Protein AF-A0A0N4ZIY0-F1 (afdb_monomer_lite)

InterPro domains:
  IPR004245 Protein of unknown function DUF229 [PF02995] (5-157)
  IPR004245 Protein of unknown function DUF229 [PTHR10974] (8-164)

Secondary structure (DSSP, 8-state):
------EEEEEEEE--SSSSS------EE-TT----SSEEEEEEEETTT--EEEEE-----------TTS---HHHHSS-----SSSS-----GGG-SS---------SS--HHHHHHHTHHHHHHHHHHH-----TT---SSSSHHHHHHHHHS-S-SS-EEETTTTEEEPPTT--

Structure (mmCIF, N/CA/C/O backbone):
data_AF-A0A0N4ZIY0-F1
#
_entry.id   AF-A0A0N4ZIY0-F1
#
loop_
_atom_site.group_PDB
_atom_site.id
_atom_site.type_symbol
_atom_site.label_atom_id
_atom_site.label_alt_id
_atom_site.label_comp_id
_atom_site.label_asym_id
_atom_site.label_entity_id
_atom_site.label_seq_id
_atom_site.pdbx_PDB_ins_code
_atom_site.Cartn_x
_atom_site.Cartn_y
_atom_site.Cartn_z
_atom_site.occupancy
_atom_site.B_iso_or_equiv
_atom_site.auth_seq_id
_atom_site.auth_comp_id
_atom_site.auth_asym_id
_atom_site.auth_atom_id
_atom_site.pdbx_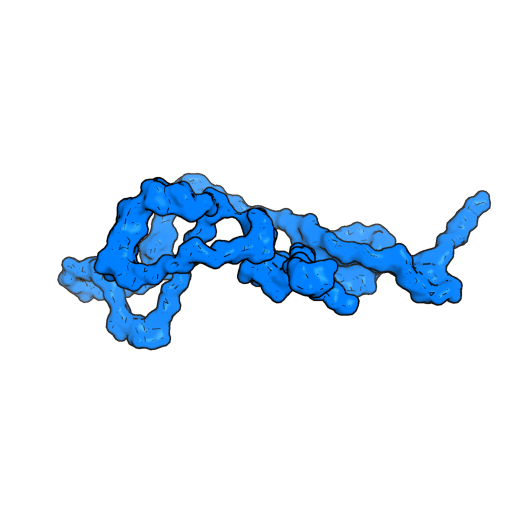PDB_model_num
ATOM 1 N N . MET A 1 1 ? 49.307 -8.249 -15.731 1.00 32.34 1 MET A N 1
ATOM 2 C CA . MET A 1 1 ? 48.259 -9.046 -16.419 1.00 32.34 1 MET A CA 1
ATOM 3 C C . MET A 1 1 ? 46.874 -8.488 -16.062 1.00 32.34 1 MET A C 1
ATOM 5 O O . MET A 1 1 ? 46.473 -8.611 -14.912 1.00 32.34 1 MET A O 1
ATOM 9 N N . LYS A 1 2 ? 46.150 -7.820 -16.978 1.00 46.03 2 LYS A N 1
ATOM 10 C CA . LYS A 1 2 ? 44.798 -7.283 -16.681 1.00 46.03 2 LYS A CA 1
ATOM 11 C C . LYS A 1 2 ? 43.772 -8.431 -16.637 1.00 46.03 2 LYS A C 1
ATOM 13 O O . LYS A 1 2 ? 43.542 -9.076 -17.657 1.00 46.03 2 LYS A O 1
ATOM 18 N N . ARG A 1 3 ? 43.154 -8.692 -15.475 1.00 43.03 3 ARG A N 1
ATOM 19 C CA . ARG A 1 3 ? 42.109 -9.727 -15.309 1.00 43.03 3 ARG A CA 1
ATOM 20 C C . ARG A 1 3 ? 40.865 -9.371 -16.146 1.00 43.03 3 ARG A C 1
ATOM 22 O O . ARG A 1 3 ? 40.152 -8.431 -15.809 1.00 43.03 3 ARG A O 1
ATOM 29 N N . ARG A 1 4 ? 40.580 -10.124 -17.219 1.00 53.47 4 ARG A N 1
ATOM 30 C CA . ARG A 1 4 ? 39.315 -10.017 -17.980 1.00 53.47 4 ARG A CA 1
ATOM 31 C C . ARG A 1 4 ? 38.145 -10.490 -17.100 1.00 53.47 4 ARG A C 1
ATOM 33 O O . ARG A 1 4 ? 38.145 -11.635 -16.654 1.00 53.47 4 ARG A O 1
ATOM 40 N N . THR A 1 5 ? 37.152 -9.635 -16.850 1.00 60.91 5 THR A N 1
ATOM 41 C CA . THR A 1 5 ? 36.003 -9.947 -15.977 1.00 60.91 5 THR A CA 1
ATOM 42 C C . THR A 1 5 ? 34.908 -10.725 -16.715 1.00 60.91 5 THR A C 1
ATOM 44 O O . THR A 1 5 ? 34.394 -10.293 -17.753 1.00 60.91 5 THR A O 1
ATOM 47 N N . LYS A 1 6 ? 34.523 -11.884 -16.166 1.00 72.19 6 LYS A N 1
ATOM 48 C CA . LYS A 1 6 ? 33.618 -12.858 -16.808 1.00 72.19 6 LYS A CA 1
ATOM 49 C C . LYS A 1 6 ? 32.114 -12.547 -16.662 1.00 72.19 6 LYS A C 1
ATOM 51 O O . LYS A 1 6 ? 31.306 -13.203 -17.297 1.00 72.19 6 LYS A O 1
ATOM 56 N N . PHE A 1 7 ? 31.734 -11.515 -15.907 1.00 84.50 7 PHE A N 1
ATOM 57 C CA . PHE A 1 7 ? 30.356 -11.275 -15.431 1.00 84.50 7 PHE A CA 1
ATOM 58 C C . PHE A 1 7 ? 29.805 -9.869 -15.763 1.00 84.50 7 PHE A C 1
ATOM 60 O O . PHE A 1 7 ? 30.539 -9.010 -16.268 1.00 84.50 7 PHE A O 1
ATOM 67 N N . ASN A 1 8 ? 28.508 -9.655 -15.508 1.00 89.00 8 ASN A N 1
ATOM 68 C CA . ASN A 1 8 ? 27.708 -8.446 -15.768 1.00 89.00 8 ASN A CA 1
ATOM 69 C C . ASN A 1 8 ? 26.733 -8.169 -14.592 1.00 89.00 8 ASN A C 1
ATOM 71 O O . ASN A 1 8 ? 26.237 -9.131 -14.015 1.00 89.00 8 ASN A O 1
ATOM 75 N N . CYS A 1 9 ? 26.432 -6.906 -14.251 1.00 91.50 9 CYS A N 1
ATOM 76 C CA . CYS A 1 9 ? 25.664 -6.532 -13.042 1.00 91.50 9 CYS A CA 1
ATOM 77 C C . CYS A 1 9 ? 24.775 -5.284 -13.209 1.00 91.50 9 CYS A C 1
ATOM 79 O O . CYS A 1 9 ? 25.087 -4.390 -14.000 1.00 91.50 9 CYS A O 1
ATOM 81 N N . LYS A 1 10 ? 23.684 -5.218 -12.435 1.00 92.38 10 LYS A N 1
ATOM 82 C CA . LYS A 1 10 ? 22.638 -4.182 -12.455 1.00 92.38 10 LYS A CA 1
ATOM 83 C C . LYS A 1 10 ? 22.010 -3.967 -11.060 1.00 92.38 10 LYS A C 1
ATOM 85 O O . LYS A 1 10 ? 22.113 -4.843 -10.214 1.00 92.38 10 LYS A O 1
ATOM 90 N N . TYR A 1 11 ? 21.309 -2.856 -10.841 1.00 93.38 11 TYR A N 1
ATOM 91 C CA . TYR A 1 11 ? 20.475 -2.590 -9.654 1.00 93.38 11 TYR A CA 1
ATOM 92 C C . TYR A 1 11 ? 19.162 -1.889 -10.029 1.00 93.38 11 TYR A C 1
ATOM 94 O O . TYR A 1 11 ? 19.042 -1.399 -11.152 1.00 93.38 11 TYR A O 1
ATOM 102 N N . LYS A 1 12 ? 18.183 -1.842 -9.123 1.00 89.31 12 LYS A N 1
ATOM 103 C CA . LYS A 1 12 ? 16.938 -1.083 -9.283 1.00 89.31 12 LYS A CA 1
ATOM 104 C C . LYS A 1 12 ? 16.556 -0.386 -7.970 1.00 89.31 12 LYS A C 1
ATOM 106 O O . LYS A 1 12 ? 16.655 -0.964 -6.901 1.00 89.31 12 LYS A O 1
ATOM 111 N N . CYS A 1 13 ? 16.152 0.879 -8.055 1.00 90.81 13 CYS A N 1
ATOM 112 C CA . CYS A 1 13 ? 15.617 1.630 -6.921 1.00 90.81 13 CYS A CA 1
ATOM 113 C C . CYS A 1 13 ? 14.220 1.122 -6.595 1.00 90.81 13 CYS A C 1
ATOM 115 O O . CYS A 1 13 ? 13.342 1.198 -7.450 1.00 90.81 13 CYS A O 1
ATOM 117 N N . ASP A 1 14 ? 13.973 0.707 -5.372 1.00 81.00 14 ASP A N 1
ATOM 118 C CA . ASP A 1 14 ? 12.623 0.454 -4.918 1.00 81.00 14 ASP A CA 1
ATOM 119 C C . ASP A 1 14 ? 12.099 1.663 -4.145 1.00 81.00 14 ASP A C 1
ATOM 121 O O . ASP A 1 14 ? 12.827 2.588 -3.804 1.00 81.00 14 ASP A O 1
ATOM 125 N N . PHE A 1 15 ? 10.810 1.717 -3.868 1.00 79.00 15 PHE A N 1
ATOM 126 C CA . PHE A 1 15 ? 10.265 2.806 -3.067 1.00 79.00 15 PHE A CA 1
ATOM 127 C C . PHE A 1 15 ? 9.487 2.239 -1.899 1.00 79.00 15 PHE A C 1
ATOM 129 O O . PHE A 1 15 ? 8.930 1.144 -2.018 1.00 79.00 15 PHE A O 1
ATOM 136 N N . HIS A 1 16 ? 9.467 3.010 -0.806 1.00 57.94 16 HIS A N 1
ATOM 137 C CA . HIS A 1 16 ? 8.507 2.890 0.285 1.00 57.94 16 HIS A CA 1
ATOM 138 C C . HIS A 1 16 ? 7.107 3.180 -0.305 1.00 57.94 16 HIS A C 1
ATOM 140 O O . HIS A 1 16 ? 6.564 4.277 -0.224 1.00 57.94 16 HIS A O 1
ATOM 146 N N . ASP A 1 17 ? 6.555 2.196 -1.010 1.00 48.69 17 ASP A N 1
ATOM 147 C CA . ASP A 1 17 ? 5.232 2.146 -1.650 1.00 48.69 17 ASP A CA 1
ATOM 148 C C . ASP A 1 17 ? 4.146 1.823 -0.584 1.00 48.69 17 ASP A C 1
ATOM 150 O O . ASP A 1 17 ? 3.210 1.072 -0.832 1.00 48.69 17 ASP A O 1
ATOM 154 N N . GLY A 1 18 ? 4.327 2.407 0.619 1.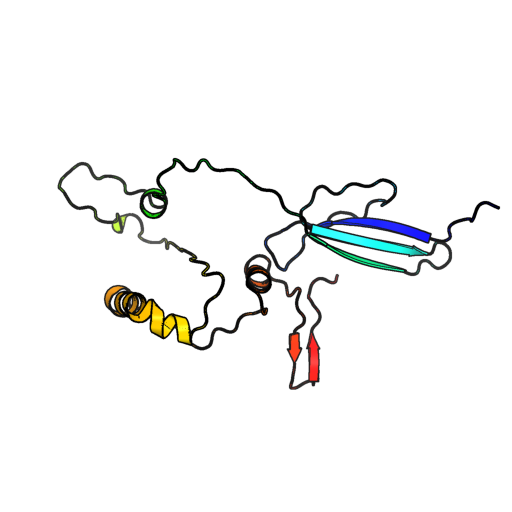00 50.44 18 GLY A N 1
ATOM 155 C CA . GLY A 1 18 ? 3.856 2.013 1.966 1.00 50.44 18 GLY A CA 1
ATOM 156 C C . GLY A 1 18 ? 5.019 1.405 2.780 1.00 50.44 18 GLY A C 1
ATOM 157 O O . GLY A 1 18 ? 6.140 1.855 2.575 1.00 50.44 18 GLY A O 1
ATOM 158 N N . ASP A 1 19 ? 4.823 0.315 3.555 1.00 58.59 19 ASP A N 1
ATOM 159 C CA . ASP A 1 19 ? 5.930 -0.509 4.125 1.00 58.59 19 ASP A CA 1
ATOM 160 C C . ASP A 1 19 ? 6.315 -1.976 3.625 1.00 58.59 19 ASP A C 1
ATOM 162 O O . ASP A 1 19 ? 7.432 -2.100 3.153 1.00 58.59 19 ASP A O 1
ATOM 166 N N . ASN A 1 20 ? 5.534 -3.096 3.672 1.00 60.44 20 ASN A N 1
ATOM 167 C CA . ASN A 1 20 ? 5.979 -4.513 3.329 1.00 60.44 20 ASN A CA 1
ATOM 168 C C . ASN A 1 20 ? 5.958 -4.997 1.847 1.00 60.44 20 ASN A C 1
ATOM 170 O O . ASN A 1 20 ? 6.612 -5.986 1.510 1.00 60.44 20 ASN A O 1
ATOM 174 N N . LYS A 1 21 ? 5.148 -4.418 0.949 1.00 66.19 21 LYS A N 1
ATOM 175 C CA . LYS A 1 21 ? 5.496 -4.320 -0.478 1.00 66.19 21 LYS A CA 1
ATOM 176 C C . LYS A 1 21 ? 6.877 -3.661 -0.611 1.00 66.19 21 LYS A C 1
ATOM 178 O O . LYS A 1 21 ? 7.504 -3.345 0.379 1.00 66.19 21 LYS A O 1
ATOM 183 N N . ILE A 1 22 ? 7.355 -3.469 -1.825 1.00 70.62 22 ILE A N 1
ATOM 184 C CA . ILE A 1 22 ? 8.624 -2.847 -2.197 1.00 70.62 22 ILE A CA 1
ATOM 185 C C . ILE A 1 22 ? 8.454 -2.549 -3.704 1.00 70.62 22 ILE A C 1
ATOM 187 O O . ILE A 1 22 ? 8.131 -3.474 -4.465 1.00 70.62 22 ILE A O 1
ATOM 191 N N . LYS A 1 23 ? 8.552 -1.287 -4.161 1.00 78.88 23 LYS A N 1
ATOM 192 C CA . LYS A 1 23 ? 8.209 -0.919 -5.562 1.00 78.88 23 LYS A CA 1
ATOM 193 C C . LYS A 1 23 ? 9.411 -0.580 -6.434 1.00 78.88 23 LYS A C 1
ATOM 195 O O . LYS A 1 23 ? 9.861 0.558 -6.486 1.00 78.88 23 LYS A O 1
ATOM 200 N N . THR A 1 24 ? 9.842 -1.572 -7.194 1.00 78.12 24 THR A N 1
ATOM 201 C CA . THR A 1 24 ? 11.171 -1.687 -7.797 1.00 78.12 24 THR A CA 1
ATOM 202 C C . THR A 1 24 ? 11.304 -1.011 -9.174 1.00 78.12 24 THR A C 1
ATOM 204 O O . THR A 1 24 ? 10.391 -1.126 -9.994 1.00 78.12 24 THR A O 1
ATOM 207 N N . SER A 1 25 ? 12.429 -0.354 -9.481 1.00 88.50 25 SER A N 1
ATOM 208 C CA . SER A 1 25 ? 12.682 0.342 -10.762 1.00 88.50 25 SER A CA 1
ATOM 209 C C . SER A 1 25 ? 13.174 -0.600 -11.885 1.00 88.50 25 SER A C 1
ATOM 211 O O . SER A 1 25 ? 13.227 -1.816 -11.707 1.00 88.50 25 SER A O 1
ATOM 213 N N . PRO A 1 26 ? 13.585 -0.082 -13.061 1.00 91.25 26 PRO A N 1
ATOM 214 C CA . PRO A 1 26 ? 14.326 -0.873 -14.041 1.00 91.25 26 PRO A CA 1
ATOM 215 C C . PRO A 1 26 ? 15.714 -1.277 -13.532 1.00 91.25 26 PRO A C 1
ATOM 217 O O . PRO A 1 26 ? 16.363 -0.501 -12.831 1.00 91.25 26 PRO A O 1
ATOM 220 N N . TRP A 1 27 ? 16.189 -2.447 -13.971 1.00 87.69 27 TRP A N 1
ATOM 221 C CA . TRP A 1 27 ? 17.556 -2.926 -13.760 1.00 87.69 27 TRP A CA 1
ATOM 222 C C . TRP A 1 27 ? 18.582 -2.113 -14.581 1.00 87.69 27 TRP A C 1
ATOM 224 O O . TRP A 1 27 ? 18.734 -2.333 -15.788 1.00 87.69 27 TRP A O 1
ATOM 234 N N . ILE A 1 28 ? 19.324 -1.215 -13.930 1.00 91.38 28 ILE A N 1
ATOM 235 C CA . ILE A 1 28 ? 20.322 -0.298 -14.515 1.00 91.38 28 ILE A CA 1
ATOM 236 C C . ILE A 1 28 ? 21.756 -0.620 -14.061 1.00 91.38 28 ILE A C 1
ATOM 238 O O . ILE A 1 28 ? 21.955 -1.218 -13.012 1.00 91.38 28 ILE A O 1
ATOM 242 N N . SER A 1 29 ? 22.771 -0.263 -14.859 1.00 88.19 29 SER A N 1
ATOM 243 C CA . SER A 1 29 ? 24.181 -0.605 -14.579 1.00 88.19 29 SER A CA 1
ATOM 244 C C . SER A 1 29 ? 24.661 -0.069 -13.225 1.00 88.19 29 SER A C 1
ATOM 246 O O . SER A 1 29 ? 24.425 1.092 -12.894 1.00 88.19 29 SER A O 1
ATOM 248 N N . ILE A 1 30 ? 25.381 -0.903 -12.470 1.00 85.50 30 ILE A N 1
ATOM 249 C CA . ILE A 1 30 ? 25.917 -0.553 -11.143 1.00 85.50 30 ILE A CA 1
ATOM 250 C C . ILE A 1 30 ? 27.265 0.199 -11.202 1.00 85.50 30 ILE A C 1
ATOM 252 O O . ILE A 1 30 ? 27.747 0.706 -10.191 1.00 85.50 30 ILE A O 1
ATOM 256 N N . VAL A 1 31 ? 27.888 0.304 -12.383 1.00 84.25 31 VAL A N 1
ATOM 257 C CA . VAL A 1 31 ? 29.184 0.986 -12.553 1.00 84.25 31 VAL A CA 1
ATOM 258 C C . VAL A 1 31 ? 29.019 2.493 -12.310 1.00 84.25 31 VAL A C 1
ATOM 260 O O . VAL A 1 31 ? 28.466 3.199 -13.148 1.00 84.25 31 VAL A O 1
ATOM 263 N N . ASN A 1 32 ? 29.540 2.973 -11.174 1.00 81.25 32 ASN A N 1
ATOM 264 C CA .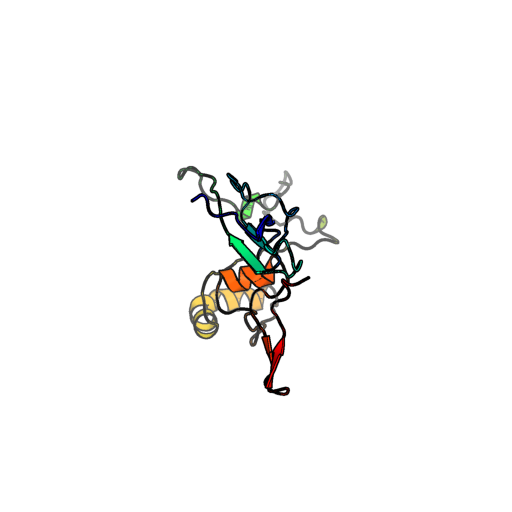 ASN A 1 32 ? 29.507 4.368 -10.703 1.00 81.25 32 ASN A CA 1
ATOM 265 C C . ASN A 1 32 ? 28.097 4.924 -10.376 1.00 81.25 32 ASN A C 1
ATOM 267 O O . ASN A 1 32 ? 27.825 6.108 -10.581 1.00 81.25 32 ASN A O 1
ATOM 271 N N . ALA A 1 33 ? 27.199 4.081 -9.860 1.00 81.94 33 ALA A N 1
ATOM 272 C CA . ALA A 1 33 ? 25.812 4.439 -9.542 1.00 81.94 33 ALA A CA 1
ATOM 273 C C . ALA A 1 33 ? 25.608 5.200 -8.207 1.00 81.94 33 ALA A C 1
ATOM 275 O O . ALA A 1 33 ? 26.427 5.113 -7.293 1.00 81.94 33 ALA A O 1
ATOM 276 N N . LYS A 1 34 ? 24.469 5.907 -8.083 1.00 84.19 34 LYS A N 1
ATOM 277 C CA . LYS A 1 34 ? 23.950 6.517 -6.839 1.00 84.19 34 LYS A CA 1
ATOM 278 C C . LYS A 1 34 ? 22.406 6.438 -6.794 1.00 84.19 34 LYS A C 1
ATOM 280 O O . LYS A 1 34 ? 21.777 7.039 -7.669 1.00 84.19 34 LYS A O 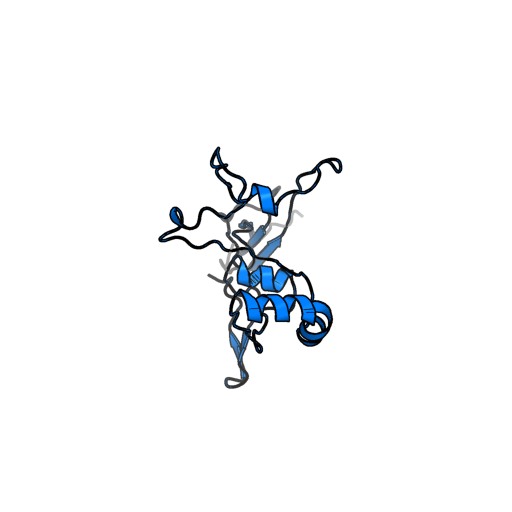1
ATOM 285 N N . PRO A 1 35 ? 21.795 5.736 -5.819 1.00 82.19 35 PRO A N 1
ATOM 286 C CA . PRO A 1 35 ? 20.337 5.664 -5.663 1.00 82.19 35 PRO A CA 1
ATOM 287 C C . PRO A 1 35 ? 19.668 7.017 -5.331 1.00 82.19 35 PRO A C 1
ATOM 289 O O . PRO A 1 35 ? 20.320 7.959 -4.881 1.00 82.19 35 PRO A O 1
ATOM 292 N N . LYS A 1 36 ? 18.350 7.110 -5.561 1.00 80.19 36 LYS A N 1
ATOM 293 C CA . LYS A 1 36 ? 17.477 8.275 -5.253 1.00 80.19 36 LYS A CA 1
ATOM 294 C C . LYS A 1 36 ? 16.209 7.885 -4.480 1.00 80.19 36 LYS A C 1
ATOM 296 O O . LYS A 1 36 ? 15.221 8.614 -4.467 1.00 80.19 36 LYS A O 1
ATOM 301 N N . CYS A 1 37 ? 16.215 6.674 -3.964 1.00 78.00 37 CYS A N 1
ATOM 302 C CA . CYS A 1 37 ? 15.074 5.989 -3.410 1.00 78.00 37 CYS A CA 1
ATOM 303 C C . CYS A 1 37 ? 15.186 5.929 -1.895 1.00 78.00 37 CYS A C 1
ATOM 305 O O . CYS A 1 37 ? 16.260 6.150 -1.336 1.00 78.00 37 CYS A O 1
ATOM 307 N N . ASP A 1 38 ? 14.080 5.546 -1.273 1.00 77.88 38 ASP A N 1
ATOM 308 C CA . ASP A 1 38 ? 14.152 4.944 0.044 1.00 77.88 38 ASP A CA 1
ATOM 309 C C . ASP A 1 38 ? 14.575 3.462 -0.104 1.00 77.88 38 ASP A C 1
ATOM 311 O O . ASP A 1 38 ? 15.547 3.053 0.496 1.00 77.88 38 ASP A O 1
ATOM 315 N N . VAL A 1 39 ? 13.995 2.638 -0.977 1.00 78.81 39 VAL A N 1
ATOM 316 C CA . VAL A 1 39 ? 14.194 1.162 -0.960 1.00 78.81 39 VAL A CA 1
ATOM 317 C C . VAL A 1 39 ? 15.075 0.716 -2.178 1.00 78.81 39 VAL A C 1
ATOM 319 O O . VAL A 1 39 ? 15.214 1.523 -3.086 1.00 78.81 39 VAL A O 1
ATOM 322 N N . PHE A 1 40 ? 15.766 -0.445 -2.270 1.00 90.12 40 PHE A N 1
ATOM 323 C CA . PHE A 1 40 ? 16.484 -0.861 -3.536 1.00 90.12 40 PHE A CA 1
ATOM 324 C C . PHE A 1 40 ? 16.990 -2.325 -3.686 1.00 90.12 40 PHE A C 1
ATOM 326 O O . PHE A 1 40 ? 17.792 -2.792 -2.880 1.00 90.12 40 PHE A O 1
ATOM 333 N N . GLU A 1 41 ? 16.657 -2.999 -4.798 1.00 86.50 41 GLU A N 1
ATOM 334 C CA . GLU A 1 41 ? 17.134 -4.345 -5.193 1.00 86.50 41 GLU A CA 1
ATOM 335 C C . GLU A 1 41 ? 18.378 -4.371 -6.135 1.00 86.50 41 GLU A C 1
ATOM 337 O O . GLU A 1 41 ? 18.674 -3.400 -6.840 1.00 86.50 41 GLU A O 1
ATOM 342 N N . VAL A 1 42 ? 19.101 -5.509 -6.239 1.00 90.00 42 VAL A N 1
ATOM 343 C CA . VAL A 1 42 ? 20.361 -5.661 -7.040 1.00 90.00 42 VAL A CA 1
ATOM 344 C C . VAL A 1 42 ? 20.508 -7.041 -7.745 1.00 90.00 42 VAL A C 1
ATOM 346 O O . VAL A 1 42 ? 20.184 -8.031 -7.119 1.00 90.00 42 VAL A O 1
ATOM 349 N N . VAL A 1 43 ? 21.012 -7.166 -9.000 1.00 91.50 43 VAL A N 1
ATOM 350 C CA . VAL A 1 43 ? 21.120 -8.445 -9.790 1.00 91.50 43 VAL A CA 1
ATOM 351 C C . VAL A 1 43 ? 22.379 -8.566 -10.696 1.00 91.50 43 VAL A C 1
ATOM 353 O O . VAL A 1 43 ? 22.818 -7.583 -11.290 1.00 91.50 43 VAL A O 1
ATOM 356 N N . CYS A 1 44 ? 22.924 -9.782 -10.913 1.00 89.12 44 CYS A N 1
ATOM 357 C CA . CYS A 1 44 ? 24.093 -10.066 -11.792 1.00 89.12 44 CYS A CA 1
ATOM 358 C C . CYS A 1 44 ? 24.006 -11.401 -12.583 1.00 89.12 44 CYS A C 1
ATOM 360 O O . CYS A 1 44 ? 23.265 -12.303 -12.198 1.00 89.12 44 CYS A O 1
ATOM 362 N N . ILE A 1 45 ? 24.787 -11.549 -13.675 1.00 92.25 45 ILE A N 1
ATOM 363 C CA . ILE A 1 45 ? 24.783 -12.690 -14.634 1.00 92.25 45 ILE A CA 1
ATOM 364 C C . ILE A 1 45 ? 26.204 -13.008 -15.195 1.00 92.25 45 ILE A C 1
ATOM 366 O O . ILE A 1 45 ? 26.991 -12.087 -15.441 1.00 92.25 45 ILE A O 1
ATOM 370 N N . ASP A 1 46 ? 26.533 -14.283 -15.472 1.00 83.62 46 ASP A N 1
ATOM 371 C CA . ASP A 1 46 ? 27.766 -14.709 -16.186 1.00 83.62 46 ASP A CA 1
ATOM 372 C C . ASP A 1 46 ? 27.688 -14.551 -17.727 1.00 83.62 46 ASP A C 1
ATOM 374 O O . ASP A 1 46 ? 26.662 -14.812 -18.361 1.00 83.62 46 ASP A O 1
ATOM 378 N N . LYS A 1 47 ? 28.790 -14.139 -18.375 1.00 85.50 47 LYS A N 1
ATOM 379 C CA . LYS A 1 47 ? 28.797 -13.798 -19.813 1.00 85.50 47 LYS A CA 1
ATOM 380 C C . LYS A 1 47 ? 28.730 -15.004 -20.750 1.00 85.50 47 LYS A C 1
ATOM 382 O O . LYS A 1 47 ? 28.116 -14.868 -21.814 1.00 85.50 47 LYS A O 1
ATOM 387 N N . LEU A 1 48 ? 29.364 -16.123 -20.390 1.00 80.31 48 LEU A N 1
ATOM 388 C CA . LEU A 1 48 ? 29.488 -17.315 -21.239 1.00 80.31 48 LEU A CA 1
ATOM 389 C C . LEU A 1 48 ? 28.271 -18.236 -21.098 1.00 80.31 48 LEU A C 1
ATOM 391 O O . LEU A 1 48 ? 27.786 -18.758 -22.094 1.00 80.31 48 LEU A O 1
ATOM 395 N N . THR A 1 49 ? 27.767 -18.392 -19.874 1.00 84.75 49 THR A N 1
ATOM 396 C CA . THR A 1 49 ? 26.737 -19.380 -19.509 1.00 84.75 49 THR A CA 1
ATOM 397 C C . THR A 1 49 ? 25.340 -18.791 -19.296 1.00 84.75 49 THR A C 1
ATOM 399 O O . THR A 1 49 ? 24.380 -19.545 -19.234 1.00 84.75 49 THR A O 1
ATOM 402 N N . LYS A 1 50 ? 25.205 -17.458 -19.199 1.00 82.44 50 LYS A N 1
ATOM 403 C CA . LYS A 1 50 ? 23.942 -16.717 -18.954 1.00 82.44 50 LYS A CA 1
ATOM 404 C C . LYS A 1 50 ? 23.232 -17.001 -17.624 1.00 82.44 50 LYS A C 1
ATOM 406 O O . LYS A 1 50 ? 22.175 -16.425 -17.380 1.00 82.44 50 LYS A O 1
ATOM 411 N N . ASN A 1 51 ? 23.825 -17.801 -16.744 1.00 85.62 51 ASN A N 1
ATOM 412 C CA . ASN A 1 51 ? 23.272 -18.081 -15.423 1.00 85.62 51 ASN A CA 1
ATOM 413 C C . ASN A 1 51 ? 23.237 -16.813 -14.550 1.00 85.62 51 ASN A C 1
ATOM 415 O O . ASN A 1 51 ? 24.193 -16.030 -14.542 1.00 85.62 51 ASN A O 1
ATOM 419 N N . ILE A 1 52 ? 22.139 -16.626 -13.809 1.00 83.50 52 ILE A N 1
ATOM 420 C CA . ILE A 1 52 ? 22.012 -15.585 -12.778 1.00 83.50 52 ILE A CA 1
ATOM 421 C C . ILE A 1 52 ? 22.959 -15.928 -11.625 1.00 83.50 52 ILE A C 1
ATOM 423 O O . ILE A 1 52 ? 23.030 -17.078 -11.200 1.00 83.50 52 ILE A O 1
ATOM 427 N N . ILE A 1 53 ? 23.679 -14.923 -11.124 1.00 75.12 53 ILE A N 1
ATOM 428 C CA . ILE A 1 53 ? 24.654 -15.069 -10.032 1.00 75.12 53 ILE A CA 1
ATOM 429 C C . ILE A 1 53 ? 24.394 -14.125 -8.839 1.00 75.12 53 ILE A C 1
ATOM 431 O O . ILE A 1 53 ? 25.212 -14.112 -7.924 1.00 75.12 53 ILE A O 1
ATOM 435 N N . PHE A 1 54 ? 23.310 -13.324 -8.830 1.00 79.56 54 PHE A N 1
ATOM 436 C CA . PHE A 1 54 ? 22.977 -12.395 -7.724 1.00 79.56 54 PHE A CA 1
ATOM 437 C C . PHE A 1 54 ? 21.525 -11.847 -7.780 1.00 79.56 54 PHE A C 1
ATOM 439 O O . PHE A 1 54 ? 21.050 -11.634 -8.898 1.00 79.56 54 PHE A O 1
ATOM 446 N N . VAL A 1 55 ? 20.881 -11.593 -6.616 1.00 81.81 55 VAL A N 1
ATOM 447 C CA . VAL A 1 55 ? 19.572 -10.904 -6.355 1.00 81.81 55 VAL A CA 1
ATOM 448 C C . VAL A 1 55 ? 19.593 -10.282 -4.917 1.00 81.81 55 VAL A C 1
ATOM 450 O O . VAL A 1 55 ? 20.172 -10.936 -4.053 1.00 81.81 55 VAL A O 1
ATOM 453 N N . ASP A 1 56 ? 18.994 -9.104 -4.620 1.00 80.94 56 ASP A N 1
ATOM 454 C CA . ASP A 1 56 ? 18.965 -8.429 -3.272 1.00 80.94 56 ASP A CA 1
ATOM 455 C C . ASP A 1 56 ? 17.854 -7.331 -3.125 1.00 80.94 56 ASP A C 1
ATOM 457 O O . ASP A 1 56 ? 17.177 -7.146 -4.128 1.00 80.94 56 ASP A O 1
ATOM 461 N N . LEU A 1 57 ? 17.663 -6.621 -1.969 1.00 77.00 57 LEU A N 1
ATOM 462 C CA . LEU A 1 57 ? 16.576 -5.636 -1.607 1.00 77.00 57 LEU A CA 1
ATOM 463 C C . LEU A 1 57 ? 16.866 -4.720 -0.339 1.00 77.00 57 LEU A C 1
ATOM 465 O O . LEU A 1 57 ? 17.172 -5.261 0.719 1.00 77.00 57 LEU A O 1
ATOM 469 N N . SER A 1 58 ? 16.725 -3.365 -0.369 1.00 77.00 58 SER A N 1
ATOM 470 C CA . SER A 1 58 ? 17.315 -2.382 0.632 1.00 77.00 58 SER A CA 1
ATOM 471 C C . SER A 1 58 ? 16.388 -1.258 1.209 1.00 77.00 58 SER A C 1
ATOM 473 O O . SER A 1 58 ? 15.244 -1.211 0.801 1.00 77.00 58 SER A O 1
ATOM 475 N N . LEU A 1 59 ? 16.841 -0.326 2.099 1.00 79.44 59 LEU A N 1
ATOM 476 C CA . LEU A 1 59 ? 16.090 0.866 2.642 1.00 79.44 59 LEU A CA 1
ATOM 477 C C . LEU A 1 59 ? 16.973 2.121 3.015 1.00 79.44 59 LEU A C 1
ATOM 479 O O . LEU A 1 59 ? 18.136 1.974 3.383 1.00 79.44 59 LEU A O 1
ATOM 483 N N . GLN A 1 60 ? 16.401 3.343 2.971 1.00 72.75 60 GLN A N 1
ATOM 484 C CA . GLN A 1 60 ? 16.927 4.720 3.160 1.00 72.75 60 GLN A CA 1
ATOM 485 C C . GLN A 1 60 ? 15.738 5.672 3.520 1.00 72.75 60 GLN A C 1
ATOM 487 O O . GLN A 1 60 ? 14.595 5.290 3.299 1.00 72.75 60 GLN A O 1
ATOM 492 N N . LEU A 1 61 ? 15.957 6.863 4.119 1.00 66.12 61 LEU A N 1
ATOM 493 C CA . LEU A 1 61 ? 14.891 7.808 4.558 1.00 66.12 61 LEU A CA 1
ATOM 494 C C . LEU A 1 61 ? 15.341 9.294 4.558 1.00 66.12 61 LEU A C 1
ATOM 496 O O . LEU A 1 61 ? 16.536 9.582 4.655 1.00 66.12 61 LEU A O 1
ATOM 500 N N . SER A 1 62 ? 14.399 10.258 4.561 1.00 62.56 62 SER A N 1
ATOM 501 C CA . SER A 1 62 ? 14.677 11.700 4.787 1.00 62.56 62 SER A CA 1
ATOM 502 C C . SER A 1 62 ? 13.592 12.438 5.609 1.00 62.56 62 SER A C 1
ATOM 504 O O . SER A 1 62 ? 12.490 11.930 5.800 1.00 62.56 62 SER A O 1
ATOM 506 N N . LYS A 1 63 ? 13.911 13.620 6.176 1.00 57.38 63 LYS A N 1
ATOM 507 C CA . LYS A 1 63 ? 13.165 14.250 7.293 1.00 57.38 63 LYS A CA 1
ATOM 508 C C . LYS A 1 63 ? 12.806 15.724 7.050 1.00 57.38 63 LYS A C 1
ATOM 510 O O . LYS A 1 63 ? 13.658 16.507 6.642 1.00 57.38 63 LYS A O 1
ATOM 515 N N . LYS A 1 64 ? 11.584 16.131 7.428 1.00 53.44 64 LYS A N 1
ATOM 516 C CA . LYS A 1 64 ? 11.173 17.547 7.555 1.00 53.44 64 LYS A CA 1
ATOM 517 C C . LYS A 1 64 ? 11.359 18.054 8.995 1.00 53.44 64 LYS A C 1
ATOM 519 O O . LYS A 1 64 ? 11.178 17.302 9.951 1.00 53.44 64 LYS A O 1
ATOM 524 N N . ILE A 1 65 ? 11.722 19.327 9.143 1.00 59.03 65 ILE A N 1
ATOM 525 C CA . ILE A 1 65 ? 11.884 20.016 10.434 1.00 59.03 65 ILE A CA 1
ATOM 526 C C . ILE A 1 65 ? 10.615 20.835 10.728 1.00 59.03 65 ILE A C 1
ATOM 528 O O . ILE A 1 65 ? 10.023 21.405 9.812 1.00 59.03 65 ILE A O 1
ATOM 532 N N . ILE A 1 66 ? 10.197 20.863 11.996 1.00 59.06 66 ILE A N 1
ATOM 533 C CA . ILE A 1 66 ? 9.053 21.628 12.520 1.00 59.06 66 ILE A CA 1
ATOM 534 C C . ILE A 1 66 ? 9.580 22.493 13.676 1.00 59.06 66 ILE A C 1
ATOM 536 O O . ILE A 1 66 ? 10.422 22.022 14.446 1.00 59.06 66 ILE A O 1
ATOM 540 N N . ASP A 1 67 ? 9.120 23.741 13.783 1.00 62.00 67 ASP A N 1
ATOM 541 C CA . ASP A 1 67 ? 9.480 24.635 14.891 1.00 62.00 67 ASP A CA 1
ATOM 542 C C . ASP A 1 67 ? 8.759 24.208 16.186 1.00 62.00 67 ASP A C 1
ATOM 544 O O . ASP A 1 67 ? 7.624 23.736 16.169 1.00 62.00 67 ASP A O 1
ATOM 548 N N . LYS A 1 68 ? 9.426 24.353 17.333 1.00 58.00 68 LYS A N 1
ATOM 549 C CA . LYS A 1 68 ? 8.910 23.930 18.644 1.00 58.00 68 LYS A CA 1
ATOM 550 C C . LYS A 1 68 ? 7.849 24.876 19.216 1.00 58.00 68 LYS A C 1
ATOM 552 O O . LYS A 1 68 ? 7.213 24.524 20.206 1.00 58.00 68 LYS A O 1
ATOM 557 N N . ASN A 1 69 ? 7.684 26.065 18.636 1.00 59.53 69 ASN A N 1
ATOM 558 C CA . ASN A 1 69 ? 6.790 27.101 19.158 1.00 59.53 69 ASN A CA 1
ATOM 559 C C . ASN A 1 69 ? 5.307 26.916 18.771 1.00 59.53 69 ASN A C 1
ATOM 561 O O . ASN A 1 69 ? 4.436 27.529 19.396 1.00 59.53 69 ASN A O 1
ATOM 565 N N . ASP A 1 70 ? 4.995 26.056 17.795 1.00 59.19 70 ASP A N 1
ATOM 566 C CA . ASP A 1 70 ? 3.612 25.777 17.395 1.00 59.19 70 ASP A CA 1
ATOM 567 C C . ASP A 1 70 ? 2.864 24.948 18.452 1.00 59.19 70 ASP A C 1
ATOM 569 O O . ASP A 1 70 ? 3.136 23.767 18.688 1.00 59.19 70 ASP A O 1
ATOM 573 N N . LYS A 1 71 ? 1.853 25.561 19.082 1.00 59.00 71 LYS A N 1
ATOM 574 C CA . LYS A 1 71 ? 0.961 24.870 20.024 1.00 59.00 71 LYS A CA 1
ATOM 575 C C . LYS A 1 71 ? 0.112 23.843 19.273 1.00 59.00 71 LYS A C 1
ATOM 577 O O . LYS A 1 71 ? -0.775 24.209 18.508 1.00 59.00 71 LYS A O 1
ATOM 582 N N . VAL A 1 72 ? 0.353 22.559 19.536 1.00 54.97 72 VAL A N 1
ATOM 583 C CA . VAL A 1 72 ? -0.316 21.429 18.873 1.00 54.97 72 VAL A CA 1
ATOM 584 C C . VAL A 1 72 ? -1.829 21.419 19.154 1.00 54.97 72 VAL A C 1
ATOM 586 O O . VAL A 1 72 ? -2.267 21.067 20.247 1.00 54.97 72 VAL A O 1
ATOM 589 N N . LYS A 1 73 ? -2.641 21.756 18.145 1.00 54.12 73 LYS A N 1
ATOM 590 C CA . LYS A 1 73 ? -4.121 21.787 18.215 1.00 54.12 73 LYS A CA 1
ATOM 591 C C . LYS A 1 73 ? -4.819 20.661 17.434 1.00 54.12 73 LYS A C 1
ATOM 593 O O . LYS A 1 73 ? -6.045 20.674 17.327 1.00 54.12 73 LYS A O 1
ATOM 598 N N . PHE A 1 74 ? -4.055 19.712 16.882 1.00 55.22 74 PHE A N 1
ATOM 599 C CA . PHE A 1 74 ? -4.432 18.893 15.717 1.00 55.22 74 PHE A CA 1
ATOM 600 C C . PHE A 1 74 ? -5.889 18.385 15.688 1.00 55.22 74 PHE A C 1
ATOM 602 O O . PHE A 1 74 ? -6.577 18.584 14.692 1.00 55.22 74 PHE A O 1
ATOM 609 N N . LEU A 1 75 ? -6.413 17.834 16.790 1.00 54.25 75 LEU A N 1
ATOM 610 C CA . LEU A 1 75 ? -7.781 17.296 16.855 1.00 54.25 75 LEU A CA 1
ATOM 611 C C . LEU A 1 75 ? -8.906 18.319 16.599 1.00 54.25 75 LEU A C 1
ATOM 613 O O . LEU A 1 75 ? -9.941 17.927 16.064 1.00 54.25 75 LEU A O 1
ATOM 617 N N . LYS A 1 76 ? -8.746 19.604 16.962 1.00 51.72 76 LYS A N 1
ATOM 618 C CA . LYS A 1 76 ? -9.760 20.644 16.671 1.00 51.72 76 LYS A CA 1
ATOM 619 C C . LYS A 1 76 ? -9.644 21.207 15.247 1.00 51.72 76 LYS A C 1
ATOM 621 O O . LYS A 1 76 ? -10.601 21.807 14.771 1.00 51.72 76 LYS A O 1
ATOM 626 N N . GLU A 1 77 ? -8.509 21.017 14.572 1.00 52.41 77 GLU A N 1
ATOM 627 C CA . GLU A 1 77 ? -8.234 21.587 13.242 1.00 52.41 77 GLU A CA 1
ATOM 628 C C . GLU A 1 77 ? -8.370 20.545 12.110 1.00 52.41 77 GLU A C 1
ATOM 630 O O . GLU A 1 77 ? -8.739 20.903 10.995 1.00 52.41 77 GLU A O 1
ATOM 635 N N . SER A 1 78 ? -8.200 19.243 12.390 1.00 53.66 78 SER A N 1
ATOM 636 C CA . SER A 1 78 ? -8.449 18.151 11.427 1.00 53.66 78 SER A CA 1
ATOM 637 C C . SER A 1 78 ? -9.929 17.928 11.069 1.00 53.66 78 SER A C 1
ATOM 639 O O . SER A 1 78 ? -10.217 17.173 10.142 1.00 53.66 78 SER A O 1
ATOM 641 N N . TYR A 1 79 ? -10.871 18.570 11.769 1.00 50.16 79 TYR A N 1
ATOM 642 C CA . TYR A 1 79 ? -12.307 18.477 11.495 1.00 50.16 79 TYR A CA 1
ATOM 643 C C . TYR A 1 79 ? -12.923 19.882 11.403 1.00 50.16 79 TYR A C 1
ATOM 645 O O . TYR A 1 79 ? -13.018 20.563 12.425 1.00 50.16 79 TYR A O 1
ATOM 653 N N . PRO A 1 80 ? -13.376 20.342 10.219 1.00 51.28 80 PRO A N 1
ATOM 654 C CA . PRO A 1 80 ? -13.891 21.696 10.057 1.00 51.28 80 PRO A CA 1
ATOM 655 C C . PRO A 1 80 ? -15.262 21.858 10.726 1.00 51.28 80 PRO A C 1
ATOM 657 O O . PRO A 1 80 ? -16.313 21.615 10.127 1.00 51.28 80 PRO A O 1
ATOM 660 N N . ILE A 1 81 ? -15.258 22.332 11.974 1.00 50.31 81 ILE A N 1
ATOM 661 C CA . ILE A 1 81 ? -16.449 22.888 12.615 1.00 50.31 81 ILE A CA 1
ATOM 662 C C . ILE A 1 81 ? -16.812 24.166 11.853 1.00 50.31 81 ILE A C 1
ATOM 664 O O . ILE A 1 81 ? -16.239 25.231 12.088 1.00 50.31 81 ILE A O 1
ATOM 668 N N . LYS A 1 82 ? -17.790 24.080 10.944 1.00 49.53 82 LYS A N 1
ATOM 669 C CA . LYS A 1 82 ? -18.495 25.275 10.472 1.00 49.53 82 LYS A CA 1
ATOM 670 C C . LYS A 1 82 ? -19.142 25.923 11.690 1.00 49.53 82 LYS A C 1
ATOM 672 O O . LYS A 1 82 ? -20.122 25.396 12.212 1.00 49.53 82 LYS A O 1
ATOM 677 N N . GLN A 1 83 ? -18.584 27.047 12.135 1.00 45.00 83 GLN A N 1
ATOM 678 C CA . GLN A 1 83 ? -19.224 27.892 13.133 1.00 45.00 83 GLN A CA 1
ATOM 679 C C . GLN A 1 83 ? -20.567 28.342 12.562 1.00 45.00 83 GLN A C 1
ATOM 681 O O . GLN A 1 83 ? -20.625 29.196 11.676 1.00 45.00 83 GLN A O 1
ATOM 686 N N . ILE A 1 84 ? -21.650 27.747 13.057 1.00 46.25 84 ILE A N 1
ATOM 687 C CA . ILE A 1 84 ? -22.969 28.344 12.915 1.00 46.25 84 ILE A CA 1
ATOM 688 C C . ILE A 1 84 ? -22.903 29.609 13.766 1.00 46.25 84 ILE A C 1
ATOM 690 O O . ILE A 1 84 ? -22.841 29.530 14.993 1.00 46.25 84 ILE A O 1
ATOM 694 N N . LYS A 1 85 ? -22.852 30.768 13.104 1.00 47.94 85 LYS A N 1
ATOM 695 C CA . LYS A 1 85 ? -23.164 32.045 13.743 1.00 47.94 85 LYS A CA 1
ATOM 696 C C . LYS A 1 85 ? -24.641 31.995 14.117 1.00 47.94 85 LYS A C 1
ATOM 698 O O . LYS A 1 85 ? -25.485 32.239 13.266 1.00 47.94 85 LYS A O 1
ATOM 703 N N . ASP A 1 86 ? -24.903 31.455 15.303 1.00 48.72 86 ASP A N 1
ATOM 704 C CA . ASP A 1 86 ? -25.782 31.989 16.346 1.00 48.72 86 ASP A CA 1
ATOM 705 C C . ASP A 1 86 ? -25.997 30.920 17.440 1.00 48.72 86 ASP A C 1
ATOM 707 O O . ASP A 1 86 ? -26.068 29.721 17.171 1.00 48.72 86 ASP A O 1
ATOM 711 N N . SER A 1 87 ? -26.107 31.362 18.697 1.00 43.56 87 SER A N 1
ATOM 712 C CA . SER A 1 87 ? -26.563 30.558 19.850 1.00 43.56 87 SER A CA 1
ATOM 713 C C . SER A 1 87 ? -25.744 29.311 20.263 1.00 43.56 87 SER A C 1
ATOM 715 O O . SER A 1 87 ? -26.242 28.186 20.278 1.00 43.56 87 SER A O 1
ATOM 717 N N . LEU A 1 88 ? -24.523 29.544 20.763 1.00 50.09 88 LEU A N 1
ATOM 718 C CA . LEU A 1 88 ? -23.967 28.896 21.976 1.00 50.09 88 LEU A CA 1
ATOM 719 C C . LEU A 1 88 ? -24.111 27.358 22.157 1.00 50.09 88 LEU A C 1
ATOM 721 O O . LEU A 1 88 ? -24.343 26.875 23.267 1.00 50.09 88 LEU A O 1
ATOM 725 N N . LYS A 1 89 ? -23.877 26.553 21.112 1.00 43.56 89 LYS A N 1
ATOM 726 C CA . LYS A 1 89 ? -23.567 25.113 21.264 1.00 43.56 89 LYS A CA 1
ATOM 727 C C . LYS A 1 89 ? -22.411 24.685 20.354 1.00 43.56 89 LYS A C 1
ATOM 729 O O . LYS A 1 89 ? -22.602 24.546 19.149 1.00 43.56 89 LYS A O 1
ATOM 734 N N . GLU A 1 90 ? -21.236 24.397 20.934 1.00 45.94 90 GLU A N 1
ATOM 735 C CA . GLU A 1 90 ? -20.190 23.599 20.264 1.00 45.94 90 GLU A CA 1
ATOM 736 C C . GLU A 1 90 ? -20.743 22.176 20.040 1.00 45.94 90 GLU A C 1
ATOM 738 O O . GLU A 1 90 ? -20.633 21.303 20.898 1.00 45.94 90 GLU A O 1
ATOM 743 N N . SER A 1 91 ? -21.396 21.951 18.898 1.00 48.22 91 SER A N 1
ATOM 744 C CA . SER A 1 91 ? -21.978 20.661 18.526 1.00 48.22 91 SER A CA 1
ATOM 745 C C . SER A 1 91 ? -21.529 20.266 17.125 1.00 48.22 91 SER A C 1
ATOM 747 O O . SER A 1 91 ? -21.621 21.055 16.183 1.00 48.22 91 SER A O 1
ATOM 749 N N . TYR A 1 92 ? -21.031 19.038 16.986 1.00 51.94 92 TYR A N 1
ATOM 750 C CA . TYR A 1 92 ? -20.556 18.498 15.715 1.00 51.94 92 TYR A CA 1
ATOM 751 C C . TYR A 1 92 ? -21.679 18.538 14.655 1.00 51.94 92 TYR A C 1
ATOM 753 O O . TYR A 1 92 ? -22.806 18.133 14.958 1.00 51.94 92 TYR A O 1
ATOM 761 N N . PRO A 1 93 ? -21.414 18.973 13.405 1.00 49.94 93 PRO A N 1
ATOM 762 C CA . PRO A 1 93 ? -22.439 19.157 12.370 1.00 49.94 93 PRO A CA 1
ATOM 763 C C . PRO A 1 93 ? -22.886 17.830 11.719 1.00 49.94 93 PRO A C 1
ATOM 765 O O . PRO A 1 93 ? -22.878 17.678 10.499 1.00 49.94 93 PRO A O 1
ATOM 768 N N . ILE A 1 94 ? -23.327 16.871 12.542 1.00 51.88 94 ILE A N 1
ATOM 769 C CA . ILE A 1 94 ? -23.710 15.492 12.183 1.00 51.88 94 ILE A CA 1
ATOM 770 C C . ILE A 1 94 ? -24.690 15.449 10.994 1.00 51.88 94 ILE A C 1
ATOM 772 O O . ILE A 1 94 ? -24.595 14.567 10.149 1.00 51.88 94 ILE A O 1
ATOM 776 N N . LYS A 1 95 ? -25.585 16.441 10.860 1.00 51.00 95 LYS A N 1
ATOM 777 C CA . LYS A 1 95 ? -26.571 16.515 9.764 1.00 51.00 95 LYS A CA 1
ATOM 778 C C . LYS A 1 95 ? -25.975 16.665 8.353 1.00 51.00 95 LYS A C 1
ATOM 780 O O . LYS A 1 95 ? -26.656 16.302 7.401 1.00 51.00 95 LYS A O 1
ATOM 785 N N . GLN A 1 96 ? -24.749 17.179 8.194 1.00 52.25 96 GLN A N 1
ATOM 786 C CA . GLN A 1 96 ? -24.057 17.219 6.887 1.00 52.25 96 GLN A CA 1
ATOM 787 C C . GLN A 1 96 ? -23.229 15.948 6.618 1.00 52.25 96 GLN A C 1
ATOM 789 O O . GLN A 1 96 ? -22.692 15.778 5.528 1.00 52.25 96 GLN A O 1
ATOM 794 N N . ILE A 1 97 ? -23.156 15.038 7.591 1.00 54.97 97 ILE A N 1
ATOM 795 C CA . ILE A 1 97 ? -22.379 13.794 7.562 1.00 54.97 97 ILE A CA 1
ATOM 796 C C . ILE A 1 97 ? -23.355 12.608 7.459 1.00 54.97 97 ILE A C 1
ATOM 798 O O . ILE A 1 97 ? -23.301 11.662 8.239 1.00 54.97 97 ILE A O 1
ATOM 802 N N . LYS A 1 98 ? -24.319 12.693 6.533 1.00 49.31 98 LYS A N 1
ATOM 803 C CA . LYS A 1 98 ? -25.409 11.710 6.448 1.00 49.31 98 LYS A CA 1
ATOM 804 C C . LYS A 1 98 ? -24.922 10.328 5.980 1.00 49.31 98 LYS A C 1
ATOM 806 O O . LYS A 1 98 ? -25.425 9.324 6.468 1.00 49.31 98 LYS A O 1
ATOM 811 N N . ASP A 1 99 ? -23.895 10.301 5.122 1.00 53.88 99 ASP A N 1
ATOM 812 C CA . ASP A 1 99 ? -23.421 9.098 4.417 1.00 53.88 99 ASP A CA 1
ATOM 813 C C . ASP A 1 99 ? -21.873 8.980 4.377 1.00 53.88 99 ASP A C 1
ATOM 815 O O . ASP A 1 99 ? -21.302 8.497 3.399 1.00 53.88 99 ASP A O 1
ATOM 819 N N . ARG A 1 100 ? -21.144 9.486 5.392 1.00 58.19 100 ARG A N 1
ATOM 820 C CA . ARG A 1 100 ? -19.661 9.421 5.456 1.00 58.19 100 ARG A CA 1
ATOM 821 C C . ARG A 1 100 ? -19.142 9.124 6.867 1.00 58.19 100 ARG A C 1
ATOM 823 O O . ARG A 1 100 ? -19.721 9.575 7.847 1.00 58.19 100 ARG A O 1
ATOM 830 N N . TYR A 1 101 ? -18.014 8.420 6.970 1.00 63.75 101 TYR A N 1
ATOM 831 C CA . TYR A 1 101 ? -17.409 8.012 8.245 1.00 63.75 101 TYR A CA 1
ATOM 832 C C . TYR A 1 101 ? -15.959 8.501 8.356 1.00 63.75 101 TYR A C 1
ATOM 834 O O . TYR A 1 101 ? -15.218 8.476 7.375 1.00 63.75 101 TYR A O 1
ATOM 842 N N . ASN A 1 102 ? -15.551 8.925 9.555 1.00 61.56 102 ASN A N 1
ATOM 843 C CA . ASN A 1 102 ? -14.191 9.391 9.845 1.00 61.56 102 ASN A CA 1
ATOM 844 C C . ASN A 1 102 ? -13.382 8.288 10.541 1.00 61.56 102 ASN A C 1
ATOM 846 O O . ASN A 1 102 ? -13.891 7.639 11.454 1.00 61.56 102 ASN A O 1
ATOM 850 N N . VAL A 1 103 ? -12.110 8.126 10.166 1.00 67.19 103 VAL A N 1
ATOM 851 C CA . VAL A 1 103 ? -11.181 7.159 10.774 1.00 67.19 103 VAL A CA 1
ATOM 852 C C . VAL A 1 103 ? -9.998 7.907 11.385 1.00 67.19 103 VAL A C 1
ATOM 854 O O . VAL A 1 103 ? -9.417 8.779 10.745 1.00 67.19 103 VAL A O 1
ATOM 857 N N . HIS A 1 104 ? -9.638 7.564 12.622 1.00 69.81 104 HIS A N 1
ATOM 858 C CA . HIS A 1 104 ? -8.481 8.113 13.327 1.00 69.81 104 HIS A CA 1
ATOM 859 C C . HIS A 1 104 ? -7.616 6.957 13.836 1.00 69.81 104 HIS A C 1
ATOM 861 O O . HIS A 1 104 ? -8.023 6.223 14.736 1.00 69.81 104 HIS A O 1
ATOM 867 N N . VAL A 1 105 ? -6.441 6.773 13.231 1.00 75.62 105 VAL A N 1
ATOM 868 C CA . VAL A 1 105 ? -5.490 5.725 13.618 1.00 75.62 105 VAL A CA 1
ATOM 869 C C . VAL A 1 105 ? -4.531 6.294 14.659 1.00 75.62 105 VAL A C 1
ATOM 871 O O . VAL A 1 105 ? -3.701 7.143 14.345 1.00 75.62 105 VAL A O 1
ATOM 874 N N . ILE A 1 106 ? -4.639 5.816 15.899 1.00 78.00 106 ILE A N 1
ATOM 875 C CA . ILE A 1 106 ? -3.644 6.067 16.946 1.00 78.00 106 ILE A CA 1
ATOM 876 C C . ILE A 1 106 ? -2.691 4.873 16.953 1.00 78.00 106 ILE A C 1
ATOM 878 O O . ILE A 1 106 ? -2.988 3.843 17.558 1.00 78.00 106 ILE A O 1
ATOM 882 N N . VAL A 1 107 ? -1.554 5.000 16.266 1.00 77.56 107 VAL A N 1
ATOM 883 C CA . VAL A 1 107 ? -0.474 4.009 16.357 1.00 77.56 107 VAL A CA 1
ATOM 884 C C . VAL A 1 107 ? 0.218 4.193 17.707 1.00 77.56 107 VAL A C 1
ATOM 886 O O . VAL A 1 107 ? 0.979 5.138 17.905 1.00 77.56 107 VAL A O 1
ATOM 889 N N . ILE A 1 108 ? -0.077 3.304 18.656 1.00 79.69 108 ILE A N 1
ATOM 890 C CA . ILE A 1 108 ? 0.684 3.185 19.901 1.00 79.69 108 ILE A CA 1
ATOM 891 C C . ILE A 1 108 ? 1.813 2.198 19.620 1.00 79.69 108 ILE A C 1
ATOM 893 O O . ILE A 1 108 ? 1.568 0.998 19.566 1.00 79.69 108 ILE A O 1
ATOM 897 N N . ASP A 1 109 ? 3.015 2.739 19.413 1.00 67.06 109 ASP A N 1
ATOM 898 C CA . ASP A 1 109 ? 4.220 2.038 18.946 1.00 67.06 109 ASP A CA 1
ATOM 899 C C . ASP A 1 109 ? 4.428 0.667 19.622 1.00 67.06 109 ASP A C 1
ATOM 901 O O . ASP A 1 109 ? 4.460 -0.363 18.950 1.00 67.06 109 ASP A O 1
ATOM 905 N N . LEU A 1 110 ? 4.460 0.632 20.961 1.00 68.25 110 LEU A N 1
ATOM 906 C CA . LEU A 1 110 ? 4.607 -0.601 21.739 1.00 68.25 110 LEU A CA 1
ATOM 907 C C . LEU A 1 110 ? 3.705 -0.615 22.980 1.00 68.25 110 LEU A C 1
ATOM 909 O O . LEU A 1 110 ? 3.850 0.203 23.889 1.00 68.25 110 LEU A O 1
ATOM 913 N N . MET A 1 111 ? 2.805 -1.599 23.056 1.00 80.25 111 MET A N 1
ATOM 914 C CA . MET A 1 111 ? 2.013 -1.922 24.247 1.00 80.25 111 MET A CA 1
ATOM 915 C C . MET A 1 111 ? 1.506 -3.372 24.172 1.00 80.25 111 MET A C 1
ATOM 917 O O . MET A 1 111 ? 1.167 -3.849 23.095 1.00 80.25 111 MET A O 1
ATOM 921 N N . SER A 1 112 ? 1.419 -4.071 25.309 1.00 79.69 112 SER A N 1
ATOM 922 C CA . SER A 1 112 ? 0.761 -5.385 25.406 1.00 79.69 112 SER A CA 1
ATOM 923 C C . SER A 1 112 ? -0.660 -5.267 25.962 1.00 79.69 112 SER A C 1
ATOM 925 O O . SER A 1 112 ? -0.932 -4.390 26.786 1.00 79.69 112 SER A O 1
ATOM 927 N N . ASP A 1 113 ? -1.558 -6.182 25.588 1.00 80.81 113 ASP A N 1
ATOM 928 C CA . ASP A 1 113 ? -2.970 -6.152 26.006 1.00 80.81 113 ASP A CA 1
ATOM 929 C C . ASP A 1 113 ? -3.146 -6.136 27.530 1.00 80.81 113 ASP A C 1
ATOM 931 O O . ASP A 1 113 ? -3.948 -5.373 28.071 1.00 80.81 113 ASP A O 1
ATOM 935 N N . PHE A 1 114 ? -2.341 -6.915 28.259 1.00 82.94 114 PHE A N 1
ATOM 936 C CA . PHE A 1 114 ? -2.356 -6.930 29.725 1.00 82.94 114 PHE A CA 1
ATOM 937 C C . PHE A 1 114 ? -1.909 -5.601 30.352 1.00 82.94 114 PHE A C 1
ATOM 939 O O . PHE A 1 114 ? -2.318 -5.280 31.472 1.00 82.94 114 PHE A O 1
ATOM 946 N N . SER A 1 115 ? -1.084 -4.813 29.662 1.00 84.88 115 SER A N 1
ATOM 947 C CA . SER A 1 115 ? -0.731 -3.452 30.080 1.00 84.88 115 SER A CA 1
ATOM 948 C C . SER A 1 115 ? -1.799 -2.443 29.650 1.00 84.88 115 SER A C 1
ATOM 950 O O . SER A 1 115 ? -2.186 -1.606 30.463 1.00 84.88 115 SER A O 1
ATOM 952 N N . ALA A 1 116 ? -2.371 -2.584 28.450 1.00 83.75 116 ALA A N 1
ATOM 953 C CA . ALA A 1 116 ? -3.471 -1.758 27.947 1.00 83.75 116 ALA A CA 1
ATOM 954 C C . ALA A 1 116 ? -4.718 -1.834 28.845 1.00 83.75 116 ALA A C 1
ATOM 956 O O . ALA A 1 116 ? -5.247 -0.813 29.288 1.00 83.75 116 ALA A O 1
ATOM 957 N N . LEU A 1 117 ? -5.159 -3.050 29.182 1.00 83.94 117 LEU A N 1
ATOM 958 C CA . LEU A 1 117 ? -6.346 -3.307 30.004 1.00 83.94 117 LEU A CA 1
ATOM 959 C C . LEU A 1 117 ? -6.209 -2.773 31.440 1.00 83.94 117 LEU A C 1
ATOM 961 O O . LEU A 1 117 ? -7.215 -2.421 32.060 1.00 83.94 117 LEU A O 1
ATOM 965 N N . ARG A 1 118 ? -4.978 -2.690 31.966 1.00 86.56 118 ARG A N 1
ATOM 966 C CA . ARG A 1 118 ? -4.689 -2.135 33.297 1.00 86.56 118 ARG A CA 1
ATOM 967 C C . ARG A 1 118 ? -4.496 -0.617 33.249 1.00 86.56 118 ARG A C 1
ATOM 969 O O . ARG A 1 118 ? -5.219 0.098 33.940 1.00 86.56 118 ARG A O 1
ATOM 976 N N . GLY A 1 119 ? -3.588 -0.122 32.407 1.00 88.94 119 GLY A N 1
ATOM 977 C CA . GLY A 1 119 ? -3.249 1.302 32.301 1.00 88.94 119 GLY A CA 1
ATOM 978 C C . GLY A 1 119 ? -4.378 2.167 31.734 1.00 88.94 119 GLY A C 1
ATOM 979 O O . GLY A 1 119 ? -4.659 3.244 32.255 1.00 88.94 119 GLY A O 1
ATOM 980 N N . PHE A 1 120 ? -5.099 1.683 30.719 1.00 89.62 120 PHE A N 1
ATOM 981 C CA . PHE A 1 120 ? -6.138 2.448 30.019 1.00 89.62 120 PHE A CA 1
ATOM 982 C C . PHE A 1 120 ? -7.572 2.077 30.430 1.00 89.62 120 PHE A C 1
ATOM 984 O O . PHE A 1 120 ? -8.529 2.410 29.727 1.00 89.62 120 PHE A O 1
ATOM 991 N N . LYS A 1 121 ? -7.764 1.465 31.609 1.00 90.12 121 LYS A N 1
ATOM 992 C CA . LYS A 1 121 ? -9.082 1.059 32.143 1.00 90.12 121 LYS A CA 1
ATOM 993 C C . LYS A 1 121 ? -10.138 2.180 32.096 1.00 90.12 121 LYS A C 1
ATOM 995 O O . LYS A 1 121 ? -11.289 1.917 31.748 1.00 90.12 121 LYS A O 1
ATOM 1000 N N . LYS A 1 122 ? -9.752 3.433 32.391 1.00 90.50 122 LYS A N 1
ATOM 1001 C CA . LYS A 1 122 ? -10.645 4.611 32.304 1.00 90.50 122 LYS A CA 1
ATOM 1002 C C . LYS A 1 122 ? -11.070 4.918 30.858 1.00 90.50 122 LYS A C 1
ATOM 1004 O O . LYS A 1 122 ? -12.258 5.099 30.607 1.00 90.50 122 LYS A O 1
ATOM 1009 N N . MET A 1 123 ? -10.123 4.912 29.915 1.00 87.94 123 MET A N 1
ATOM 1010 C CA . MET A 1 123 ? -10.379 5.136 28.484 1.00 87.94 123 MET A CA 1
ATOM 1011 C C . MET A 1 123 ? -11.292 4.046 27.908 1.00 87.94 123 MET A C 1
ATOM 1013 O O . MET A 1 123 ? -12.310 4.354 27.294 1.00 87.94 123 MET A O 1
ATOM 1017 N N . MET A 1 124 ? -10.993 2.775 28.190 1.00 86.19 124 MET A N 1
ATOM 1018 C CA . MET A 1 124 ? -11.796 1.629 27.743 1.00 86.19 124 MET A CA 1
ATOM 1019 C C . MET A 1 124 ? -13.235 1.665 28.287 1.00 86.19 124 MET A C 1
ATOM 1021 O O . MET A 1 124 ? -14.184 1.402 27.550 1.00 86.19 124 MET A O 1
ATOM 1025 N N . GLY A 1 125 ? -13.423 2.033 29.561 1.00 89.31 125 GLY A N 1
ATOM 1026 C CA . GLY A 1 125 ? -14.755 2.188 30.155 1.00 89.31 125 GLY A CA 1
ATOM 1027 C C . GLY A 1 125 ? -15.568 3.329 29.528 1.00 89.31 125 GLY A C 1
ATOM 1028 O O . GLY A 1 125 ? -16.755 3.158 29.241 1.00 89.31 125 GLY A O 1
ATOM 1029 N N . TYR A 1 126 ? -14.921 4.468 29.264 1.00 90.00 126 TYR A N 1
ATOM 1030 C CA . TYR A 1 126 ? -15.531 5.619 28.593 1.00 90.00 126 TYR A CA 1
ATOM 1031 C C . TYR A 1 126 ? -15.954 5.292 27.151 1.00 90.00 126 TYR A C 1
ATOM 1033 O O . TYR A 1 126 ? -17.088 5.589 26.764 1.00 90.00 126 TYR A O 1
ATOM 1041 N N . LEU A 1 127 ? -15.087 4.617 26.390 1.00 87.25 127 LEU A N 1
ATOM 1042 C CA . LEU A 1 127 ? -15.379 4.137 25.038 1.00 87.25 127 LEU A CA 1
ATOM 1043 C C . LEU A 1 127 ? -16.569 3.164 25.033 1.00 87.25 127 LEU A C 1
ATOM 1045 O O . LEU A 1 127 ? -17.539 3.386 24.305 1.00 87.25 127 LEU A O 1
ATOM 1049 N N . LYS A 1 128 ? -16.569 2.152 25.912 1.00 86.44 128 LYS A N 1
ATOM 1050 C CA . LYS A 1 128 ? -17.658 1.164 25.967 1.00 86.44 128 LYS A CA 1
ATOM 1051 C C . LYS A 1 128 ? -19.016 1.794 26.295 1.00 86.44 128 LYS A C 1
ATOM 1053 O O . LYS A 1 128 ? -19.999 1.451 25.641 1.00 86.44 128 LYS A O 1
ATOM 1058 N N . LYS A 1 129 ? -19.096 2.697 27.284 1.00 90.12 129 LYS A N 1
ATOM 1059 C CA . LYS A 1 129 ? -20.380 3.292 27.707 1.00 90.12 129 LYS A CA 1
ATOM 1060 C C . LYS A 1 129 ? -20.961 4.247 26.661 1.00 90.12 129 LYS A C 1
ATOM 1062 O O . LYS A 1 129 ? -22.159 4.192 26.406 1.00 90.12 129 LYS A O 1
ATOM 1067 N N . ASN A 1 130 ? -20.134 5.119 26.083 1.00 85.12 130 ASN A N 1
ATOM 1068 C CA . ASN A 1 130 ? -20.623 6.243 25.275 1.00 85.12 130 ASN A CA 1
ATOM 1069 C C . ASN A 1 130 ? -20.580 5.971 23.760 1.00 85.12 130 ASN A C 1
ATOM 1071 O O . ASN A 1 130 ? -21.404 6.508 23.028 1.00 85.12 130 ASN A O 1
ATOM 1075 N N . TYR A 1 131 ? -19.673 5.101 23.300 1.00 81.69 131 TYR A N 1
ATOM 1076 C CA . TYR A 1 131 ? -19.457 4.790 21.878 1.00 81.69 131 TYR A CA 1
ATOM 1077 C C . TYR A 1 131 ? -19.786 3.328 21.520 1.00 81.69 131 TYR A C 1
ATOM 1079 O O . TYR A 1 131 ? -19.589 2.921 20.379 1.00 81.69 131 TYR A O 1
ATOM 1087 N N . LYS A 1 132 ? -20.301 2.534 22.476 1.00 84.31 132 LYS A N 1
ATOM 1088 C CA . LYS A 1 132 ? -20.742 1.132 22.292 1.00 84.31 132 LYS A CA 1
ATOM 1089 C C . LYS A 1 132 ? -19.680 0.218 21.642 1.00 84.31 132 LYS A C 1
ATOM 1091 O O . LYS A 1 132 ? -20.012 -0.689 20.886 1.00 84.31 132 LYS A O 1
ATOM 1096 N N . THR A 1 133 ? -18.399 0.456 21.932 1.00 85.62 133 THR A N 1
ATOM 1097 C CA . THR A 1 133 ? -17.261 -0.181 21.244 1.00 85.62 133 THR A CA 1
ATOM 1098 C C . THR A 1 133 ? -17.153 -1.697 21.441 1.00 85.62 133 THR A C 1
ATOM 1100 O O . THR A 1 133 ? -17.317 -2.205 22.554 1.00 85.62 133 THR A O 1
ATOM 1103 N N . ILE A 1 134 ? -16.743 -2.390 20.376 1.00 83.94 134 ILE A N 1
ATOM 1104 C CA . ILE A 1 134 ? -16.326 -3.804 20.357 1.00 83.94 134 ILE A CA 1
ATOM 1105 C C . ILE A 1 134 ? -14.805 -3.889 20.612 1.00 83.94 134 ILE A C 1
ATOM 1107 O O . ILE A 1 134 ? -14.084 -2.930 20.347 1.00 83.94 134 ILE A O 1
ATOM 1111 N N . ASN A 1 135 ? -14.311 -5.010 21.154 1.00 82.62 135 ASN A N 1
ATOM 1112 C CA . ASN A 1 135 ? -12.889 -5.235 21.451 1.00 82.62 135 ASN A CA 1
ATOM 1113 C C . ASN A 1 135 ? -12.398 -6.576 20.867 1.00 82.62 135 ASN A C 1
ATOM 1115 O O . ASN A 1 135 ? -12.978 -7.622 21.164 1.00 82.62 135 ASN A O 1
ATOM 1119 N N . PHE A 1 136 ? -11.310 -6.543 20.093 1.00 84.12 136 PHE A N 1
ATOM 1120 C CA . PHE A 1 136 ? -10.699 -7.698 19.429 1.00 84.12 136 PHE A CA 1
ATOM 1121 C C . PHE A 1 136 ? -9.565 -8.290 20.282 1.00 84.12 136 PHE A C 1
ATOM 1123 O O . PHE A 1 136 ? -8.396 -7.978 20.095 1.00 84.12 136 PHE A O 1
ATOM 1130 N N . LYS A 1 137 ? -9.921 -9.166 21.229 1.00 75.06 137 LYS A N 1
ATOM 1131 C CA . LYS A 1 137 ? -9.009 -9.707 22.264 1.00 75.06 137 LYS A CA 1
ATOM 1132 C C . LYS A 1 137 ? -7.887 -10.641 21.774 1.00 75.06 137 LYS A C 1
ATOM 1134 O O . LYS A 1 137 ? -7.081 -11.065 22.592 1.00 75.06 137 LYS A O 1
ATOM 1139 N N . PHE A 1 138 ? -7.890 -11.018 20.498 1.00 80.38 138 PHE A N 1
ATOM 1140 C CA . PHE A 1 138 ? -6.978 -12.010 19.911 1.00 80.38 138 PHE A CA 1
ATOM 1141 C C . PHE A 1 138 ? -6.419 -11.519 18.564 1.00 80.38 138 PHE A C 1
ATOM 1143 O O . PHE A 1 138 ? -6.247 -12.293 17.624 1.00 80.38 138 PHE A O 1
ATOM 1150 N N . LEU A 1 139 ? -6.212 -10.204 18.435 1.00 81.88 139 LEU A N 1
ATOM 1151 C CA . LEU A 1 139 ? -5.644 -9.606 17.231 1.00 81.88 139 LEU A CA 1
ATOM 1152 C C . LEU A 1 139 ? -4.131 -9.854 17.195 1.00 81.88 139 LEU A C 1
ATOM 1154 O O . LEU A 1 139 ? -3.349 -9.119 17.794 1.00 81.88 139 LEU A O 1
ATOM 1158 N N . ASN A 1 140 ? -3.724 -10.903 16.484 1.00 75.19 140 ASN A N 1
ATOM 1159 C CA . ASN A 1 140 ? -2.313 -11.210 16.286 1.00 75.19 140 ASN A CA 1
ATOM 1160 C C . ASN A 1 140 ? -1.631 -10.138 15.424 1.00 75.19 140 ASN A C 1
ATOM 1162 O O . ASN A 1 140 ? -2.152 -9.722 14.389 1.00 75.19 140 ASN A O 1
ATOM 1166 N N . LYS A 1 141 ? -0.425 -9.744 15.837 1.00 80.19 141 LYS A N 1
ATOM 1167 C CA . LYS A 1 141 ? 0.495 -8.950 15.019 1.00 80.19 141 LYS A CA 1
ATOM 1168 C C . LYS A 1 141 ? 1.016 -9.792 13.845 1.00 80.19 141 LYS A C 1
ATOM 1170 O O . LYS A 1 141 ? 1.311 -10.971 14.026 1.00 80.19 141 LYS A O 1
ATOM 1175 N N . VAL A 1 142 ? 1.090 -9.203 12.649 1.00 79.50 142 VAL A N 1
ATOM 1176 C CA . VAL A 1 142 ? 1.427 -9.912 11.395 1.00 79.50 142 VAL A CA 1
ATOM 1177 C C . VAL A 1 142 ? 2.933 -10.141 11.265 1.00 79.50 142 VAL A C 1
ATOM 1179 O O . VAL A 1 142 ? 3.351 -11.155 10.717 1.00 79.50 142 VAL A O 1
ATOM 1182 N N . GLY A 1 143 ? 3.729 -9.219 11.808 1.00 70.06 143 GLY A N 1
ATOM 1183 C CA . GLY A 1 143 ? 5.143 -9.433 12.106 1.00 70.06 143 GLY A CA 1
ATOM 1184 C C . GLY A 1 143 ? 5.453 -9.072 13.557 1.00 70.06 143 GLY A C 1
ATOM 1185 O O . GLY A 1 143 ? 4.568 -8.654 14.309 1.00 70.06 143 GLY A O 1
ATOM 1186 N N . LEU A 1 144 ? 6.700 -9.217 14.006 1.00 69.00 144 LEU A N 1
ATOM 1187 C CA . LEU A 1 144 ? 6.997 -9.055 15.441 1.00 69.00 144 LEU A CA 1
ATOM 1188 C C . LEU A 1 144 ? 7.166 -7.601 15.913 1.00 69.00 144 LEU A C 1
ATOM 1190 O O . LEU A 1 144 ? 6.861 -7.321 17.075 1.00 69.00 144 LEU A O 1
ATOM 1194 N N . ASN A 1 145 ? 7.614 -6.695 15.047 1.00 70.25 145 ASN A N 1
ATOM 1195 C CA . ASN A 1 145 ? 8.057 -5.340 15.407 1.00 70.25 145 ASN A CA 1
ATOM 1196 C C . ASN A 1 145 ? 7.063 -4.252 14.990 1.00 70.25 145 ASN A C 1
ATOM 1198 O O . ASN A 1 145 ? 6.251 -4.480 14.097 1.00 70.25 145 ASN A O 1
ATOM 1202 N N . SER A 1 146 ? 7.178 -3.043 15.546 1.00 76.94 146 SER A N 1
ATOM 1203 C CA . SER A 1 146 ? 6.405 -1.877 15.095 1.00 76.94 146 SER A CA 1
ATOM 1204 C C . SER A 1 146 ? 6.605 -1.649 13.608 1.00 76.94 146 SER A C 1
ATOM 1206 O O . SER A 1 146 ? 5.626 -1.701 12.871 1.00 76.94 146 SER A O 1
ATOM 1208 N N . LYS A 1 147 ? 7.868 -1.568 13.145 1.00 76.38 147 LYS A N 1
ATOM 1209 C CA . LYS A 1 147 ? 8.111 -1.484 11.705 1.00 76.38 147 LYS A CA 1
ATOM 1210 C C . LYS A 1 147 ? 7.774 -2.759 10.944 1.00 76.38 147 LYS A C 1
ATOM 1212 O O . LYS A 1 147 ? 7.293 -2.603 9.846 1.00 76.38 147 LYS A O 1
ATOM 1217 N N . SER A 1 148 ? 7.894 -3.977 11.495 1.00 76.94 148 SER A N 1
ATOM 1218 C CA . SER A 1 148 ? 7.410 -5.208 10.818 1.00 76.94 148 SER A CA 1
ATOM 1219 C C . SER A 1 148 ? 5.894 -5.234 10.597 1.00 76.94 148 SER A C 1
ATOM 1221 O O . SER A 1 148 ? 5.406 -5.856 9.652 1.00 76.94 148 SER A O 1
ATOM 1223 N N . ASN A 1 149 ? 5.135 -4.599 11.493 1.00 77.19 149 ASN A N 1
ATOM 1224 C CA . ASN A 1 149 ? 3.692 -4.458 11.366 1.00 77.19 149 ASN A CA 1
ATOM 1225 C C . ASN A 1 149 ? 3.349 -3.286 10.467 1.00 77.19 149 ASN A C 1
ATOM 1227 O O . ASN A 1 149 ? 2.656 -3.539 9.499 1.00 77.19 149 ASN A O 1
ATOM 1231 N N . GLU A 1 150 ? 3.877 -2.081 10.720 1.00 77.81 150 GLU A N 1
ATOM 1232 C CA . GLU A 1 150 ? 3.792 -0.904 9.839 1.00 77.81 150 GLU A CA 1
ATOM 1233 C C . GLU A 1 150 ? 4.080 -1.317 8.396 1.00 77.81 150 GLU A C 1
ATOM 1235 O O . GLU A 1 150 ? 3.145 -1.268 7.606 1.00 77.81 150 GLU A O 1
ATOM 1240 N N . TYR A 1 151 ? 5.266 -1.893 8.130 1.00 75.19 151 TYR A N 1
ATOM 1241 C CA . TYR A 1 151 ? 5.394 -3.245 7.570 1.00 75.19 151 TYR A CA 1
ATOM 1242 C C . TYR A 1 151 ? 4.213 -3.773 6.713 1.00 75.19 151 TYR A C 1
ATOM 1244 O O . TYR A 1 151 ? 3.739 -3.166 5.747 1.00 75.19 151 TYR A O 1
ATOM 1252 N N . ALA A 1 152 ? 3.699 -4.944 7.123 1.00 77.44 152 ALA A N 1
ATOM 1253 C CA . ALA A 1 152 ? 2.529 -5.656 6.572 1.00 77.44 152 ALA A CA 1
ATOM 1254 C C . ALA A 1 152 ? 1.241 -4.822 6.418 1.00 77.44 152 ALA A C 1
ATOM 1256 O O . ALA A 1 152 ? 0.376 -5.158 5.609 1.00 77.44 152 ALA A O 1
ATOM 1257 N N . PHE A 1 153 ? 1.110 -3.765 7.211 1.00 74.12 153 PHE A N 1
ATOM 1258 C CA . PHE A 1 153 ? -0.061 -2.913 7.377 1.00 74.12 153 PHE A CA 1
ATOM 1259 C C . PHE A 1 153 ? -0.143 -1.809 6.312 1.00 74.12 153 PHE A C 1
ATOM 1261 O O . PHE A 1 153 ? -1.246 -1.505 5.859 1.00 74.12 153 PHE A O 1
ATOM 1268 N N . LEU A 1 154 ? 0.992 -1.239 5.879 1.00 70.06 154 LEU A N 1
ATOM 1269 C CA . LEU A 1 154 ? 1.041 -0.104 4.949 1.00 70.06 154 LEU A CA 1
ATOM 1270 C C . LEU A 1 154 ? 1.417 -0.480 3.515 1.00 70.06 154 LEU A C 1
ATOM 1272 O O . LEU A 1 154 ? 0.863 0.121 2.600 1.00 70.06 154 LEU A O 1
ATOM 1276 N N . MET A 1 155 ? 2.284 -1.473 3.269 1.00 74.81 155 MET A N 1
ATOM 1277 C CA . MET A 1 155 ? 2.291 -2.122 1.944 1.00 74.81 155 MET A CA 1
ATOM 1278 C C . MET A 1 155 ? 2.145 -3.643 2.097 1.00 74.81 155 MET A C 1
ATOM 1280 O O . MET A 1 155 ? 3.026 -4.321 2.584 1.00 74.81 155 MET A O 1
ATOM 1284 N N . ASN A 1 156 ? 0.988 -4.217 1.748 1.00 67.06 156 ASN A N 1
ATOM 1285 C CA . ASN A 1 156 ? 0.654 -5.613 2.084 1.00 67.06 156 ASN A CA 1
ATOM 1286 C C . ASN A 1 156 ? 1.269 -6.643 1.114 1.00 67.06 156 ASN A C 1
ATOM 1288 O O . ASN A 1 156 ? 0.597 -7.179 0.227 1.00 67.06 156 ASN A O 1
ATOM 1292 N N . ARG A 1 157 ? 2.562 -6.912 1.271 1.00 71.56 157 ARG A N 1
ATOM 1293 C CA . ARG A 1 157 ? 3.102 -8.271 1.130 1.00 71.56 157 ARG A CA 1
ATOM 1294 C C . ARG A 1 157 ? 3.434 -8.757 2.547 1.00 71.56 157 ARG A C 1
ATOM 1296 O O . ARG A 1 157 ? 3.202 -8.056 3.533 1.00 71.56 157 ARG A O 1
ATOM 1303 N N . ARG A 1 158 ? 4.022 -9.933 2.665 1.00 77.00 158 ARG A N 1
ATOM 1304 C CA . ARG A 1 158 ? 4.875 -10.308 3.790 1.00 77.00 158 ARG A CA 1
ATOM 1305 C C . ARG A 1 158 ? 6.326 -10.109 3.338 1.00 77.00 158 ARG A C 1
ATOM 1307 O O . ARG A 1 158 ? 6.728 -10.793 2.401 1.0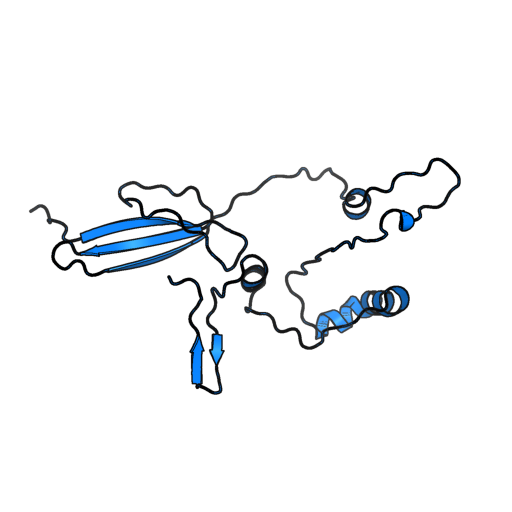0 77.00 158 ARG A O 1
ATOM 1314 N N . VAL A 1 159 ? 7.106 -9.222 3.970 1.00 68.25 159 VAL A N 1
ATOM 1315 C CA . VAL A 1 159 ? 8.582 -9.348 3.949 1.00 68.25 159 VAL A CA 1
ATOM 1316 C C . VAL A 1 159 ? 8.975 -10.548 4.803 1.00 68.25 159 VAL A C 1
ATOM 1318 O O . VAL A 1 159 ? 9.845 -11.319 4.412 1.00 68.25 159 VAL A O 1
ATOM 1321 N N . GLU A 1 160 ? 8.294 -10.748 5.934 1.00 67.06 160 GLU A N 1
ATOM 1322 C CA . GLU A 1 160 ? 8.503 -11.901 6.811 1.00 67.06 160 GLU A CA 1
ATOM 1323 C C . GLU A 1 160 ? 7.984 -13.211 6.180 1.00 67.06 160 GLU A C 1
ATOM 1325 O O . GLU A 1 160 ? 7.100 -13.233 5.320 1.00 67.06 160 GLU A O 1
ATOM 1330 N N . HIS A 1 161 ? 8.534 -14.347 6.602 1.00 77.88 161 HIS A N 1
ATOM 1331 C CA . HIS A 1 161 ? 8.083 -15.668 6.158 1.00 77.88 161 HIS A CA 1
ATOM 1332 C C . HIS A 1 161 ? 6.993 -16.209 7.098 1.00 77.88 161 HIS A C 1
ATOM 1334 O O . HIS A 1 161 ? 6.954 -15.852 8.272 1.00 77.88 161 HIS A O 1
ATOM 1340 N N . LEU A 1 162 ? 6.088 -17.044 6.583 1.00 80.50 162 LEU A N 1
ATOM 1341 C CA . LEU A 1 162 ? 4.990 -17.628 7.364 1.00 80.50 162 LEU A CA 1
ATOM 1342 C C . LEU A 1 162 ? 5.279 -19.105 7.628 1.00 80.50 162 LEU A C 1
ATOM 1344 O O . LEU A 1 162 ? 5.468 -19.842 6.661 1.00 80.50 162 LEU A O 1
ATOM 1348 N N . TYR A 1 163 ? 5.277 -19.519 8.896 1.00 74.44 163 TYR A N 1
ATOM 1349 C CA . TYR A 1 163 ? 5.343 -20.931 9.276 1.00 74.44 163 TYR A CA 1
ATOM 1350 C C . TYR A 1 163 ? 3.947 -21.557 9.263 1.00 74.44 163 TYR A C 1
ATOM 1352 O O . TYR A 1 163 ? 2.993 -20.976 9.782 1.00 74.44 163 TYR A O 1
ATOM 1360 N N . ASP A 1 164 ? 3.858 -22.743 8.681 1.00 80.38 164 ASP A N 1
ATOM 1361 C CA . ASP A 1 164 ? 2.710 -23.633 8.709 1.00 80.38 164 ASP A CA 1
ATOM 1362 C C . ASP A 1 164 ? 3.116 -24.873 9.517 1.00 80.38 164 ASP A C 1
ATOM 1364 O O . ASP A 1 164 ? 4.001 -25.629 9.113 1.00 80.38 164 ASP A O 1
ATOM 1368 N N . PHE A 1 165 ? 2.493 -25.044 10.684 1.00 82.00 165 PHE A N 1
ATOM 1369 C CA . PHE A 1 165 ? 2.766 -26.152 11.599 1.00 82.00 165 PHE A CA 1
ATOM 1370 C C . PHE A 1 165 ? 2.204 -27.487 11.082 1.00 82.00 165 PHE A C 1
ATOM 1372 O O . PHE A 1 165 ? 2.735 -28.537 11.435 1.00 82.00 165 PHE A O 1
ATOM 1379 N N . ASP A 1 166 ? 1.165 -27.450 10.240 1.00 85.62 166 ASP A N 1
ATOM 1380 C CA . ASP A 1 166 ? 0.400 -28.623 9.811 1.00 85.62 166 ASP A CA 1
ATOM 1381 C C . ASP A 1 166 ? 1.040 -29.279 8.581 1.00 85.62 166 ASP A C 1
ATOM 1383 O O . ASP A 1 166 ? 1.190 -30.500 8.529 1.00 85.62 166 ASP A O 1
ATOM 1387 N N . SER A 1 167 ? 1.508 -28.473 7.618 1.00 87.31 167 SER A N 1
ATOM 1388 C CA . SER A 1 167 ? 2.413 -28.956 6.559 1.00 87.31 167 SER A CA 1
ATOM 1389 C C . SER A 1 167 ? 3.887 -28.992 6.983 1.00 87.31 167 SER A C 1
ATOM 1391 O O . SER A 1 167 ? 4.729 -29.447 6.206 1.00 87.31 167 SER A O 1
ATOM 1393 N N . ASN A 1 168 ? 4.204 -28.525 8.200 1.00 73.50 168 ASN A N 1
ATOM 1394 C CA . ASN A 1 168 ? 5.561 -28.388 8.743 1.00 73.50 168 ASN A CA 1
ATOM 1395 C C . ASN A 1 168 ? 6.504 -27.645 7.767 1.00 73.50 168 ASN A C 1
ATOM 1397 O O . ASN A 1 168 ? 7.626 -28.075 7.490 1.00 73.50 168 ASN A O 1
ATOM 1401 N N . SER A 1 169 ? 6.011 -26.557 7.165 1.00 86.44 169 SER A N 1
ATOM 1402 C CA . SER A 1 169 ? 6.656 -25.877 6.035 1.00 86.44 169 SER A CA 1
ATOM 1403 C C . SER A 1 169 ? 6.514 -24.350 6.091 1.00 86.44 169 SER A C 1
ATOM 1405 O O . SER A 1 169 ? 5.907 -23.795 7.004 1.00 86.44 169 SER A O 1
ATOM 1407 N N . PHE A 1 170 ? 7.120 -23.637 5.133 1.00 79.81 170 PHE A N 1
ATOM 1408 C CA . PHE A 1 170 ? 7.116 -22.171 5.103 1.00 79.81 170 PHE A CA 1
ATOM 1409 C C . PHE A 1 170 ? 6.635 -21.600 3.769 1.00 79.81 170 PHE A C 1
ATOM 1411 O O . PHE A 1 170 ? 7.176 -21.910 2.704 1.00 79.81 170 PHE A O 1
ATOM 1418 N N . LYS A 1 171 ? 5.701 -20.643 3.830 1.00 77.88 171 LYS A N 1
ATOM 1419 C CA . LYS A 1 171 ? 5.311 -19.835 2.667 1.00 77.88 171 LYS A CA 1
ATOM 1420 C C . LYS A 1 171 ? 6.291 -18.671 2.491 1.00 77.88 171 LYS A C 1
ATOM 1422 O O . LYS A 1 171 ? 6.586 -17.945 3.444 1.00 77.88 171 LYS A O 1
ATOM 1427 N N . ARG A 1 172 ? 6.810 -18.487 1.270 1.00 80.50 172 ARG A N 1
ATOM 1428 C CA . ARG A 1 172 ? 7.820 -17.454 0.960 1.00 80.50 172 ARG A CA 1
ATOM 1429 C C . ARG A 1 172 ? 7.332 -16.047 1.302 1.00 80.50 172 ARG A C 1
ATOM 1431 O O . ARG A 1 172 ? 6.137 -15.775 1.198 1.00 80.50 172 ARG A O 1
ATOM 1438 N N . SER A 1 173 ? 8.247 -15.169 1.717 1.00 79.12 173 SER A N 1
ATOM 1439 C CA . SER A 1 173 ? 8.090 -13.716 1.573 1.00 79.12 173 SER A CA 1
ATOM 1440 C C . SER A 1 173 ? 7.617 -13.411 0.159 1.00 79.12 173 SER A C 1
ATOM 1442 O O . SER A 1 173 ? 8.126 -13.993 -0.804 1.00 79.12 173 SER A O 1
ATOM 1444 N N . ASP A 1 174 ? 6.620 -12.546 0.015 1.00 62.97 174 ASP A N 1
ATOM 1445 C CA . ASP A 1 174 ? 5.964 -12.395 -1.280 1.00 62.97 174 ASP A CA 1
ATOM 1446 C C . ASP A 1 174 ? 6.777 -11.488 -2.230 1.00 62.97 174 ASP A C 1
ATOM 1448 O O . ASP A 1 174 ? 6.281 -11.167 -3.307 1.00 62.97 174 ASP A O 1
ATOM 1452 N N . TYR A 1 175 ? 8.010 -11.074 -1.878 1.00 66.06 175 TYR A N 1
ATOM 1453 C CA . TYR A 1 175 ? 8.838 -10.161 -2.692 1.00 66.06 175 TYR A CA 1
ATOM 1454 C C . TYR A 1 175 ? 9.403 -10.703 -4.000 1.00 66.06 175 TYR A C 1
ATOM 1456 O O . TYR A 1 175 ? 10.072 -9.991 -4.744 1.00 66.06 175 TYR A O 1
ATOM 1464 N N . PHE A 1 176 ? 9.090 -11.948 -4.319 1.00 52.06 176 PHE A N 1
ATOM 1465 C CA . PHE A 1 176 ? 9.670 -12.636 -5.452 1.00 52.06 176 PHE A CA 1
ATOM 1466 C C . PHE A 1 176 ? 8.675 -12.702 -6.612 1.00 52.06 176 PHE A C 1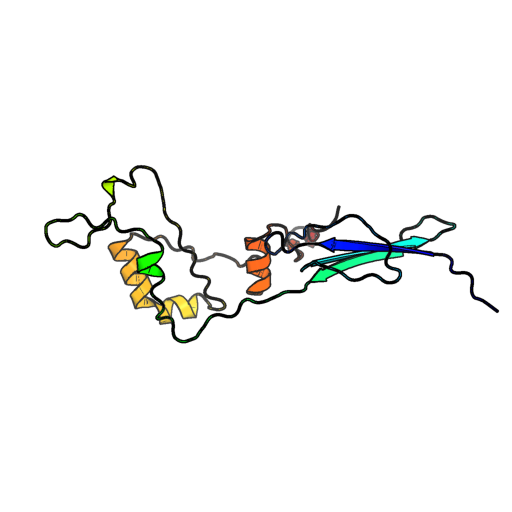
ATOM 1468 O O . PHE A 1 176 ? 7.596 -13.287 -6.495 1.00 52.06 176 PHE A O 1
ATOM 1475 N N . HIS A 1 177 ? 9.073 -12.065 -7.714 1.00 51.75 177 HIS A N 1
ATOM 1476 C CA . HIS A 1 177 ? 8.597 -12.319 -9.074 1.00 51.75 177 HIS A CA 1
ATOM 1477 C C . HIS A 1 177 ? 9.621 -13.198 -9.803 1.00 51.75 177 HIS A C 1
ATOM 1479 O O . HIS A 1 177 ? 10.824 -13.061 -9.482 1.00 51.75 177 HIS A O 1
#

Organism: Parastrongyloides trichosuri (NCBI:txid131310)

Foldseek 3Di:
DDDDDFKAWWKWAWAPLQAQATRTGDTHGPVVDDDPYQKMKIWMAGDPPRDTDDIGMGGDDDDDDDDPPDDDPPVVPVADDPPPPDDDDPDDPVVVCVPDDDDDDDPPQDDDPVRCCVVVVVVVVVCCPPVVDDDDPPDDQPDDGSSVRSVCPTDNWRPDWDADVVVRDIDDGPRDD

Radius of gyration: 25.3 Å; chains: 1; bounding box: 75×61×54 Å

pLDDT: mean 72.36, std 14.43, range [32.34, 93.38]

Sequence (177 aa):
MKRRTKFNCKYKCDFHDGDNKIKTSPWISIVNAKPKCDVFEVVCIDKLTKNIIFVDLSLQLSKKIIDKNDKVKFLKESYPIKQIKDSLKESYPIKQIKDRYNVHVIVIDLMSDFSALRGFKKMMGYLKKNYKTINFKFLNKVGLNSKSNEYAFLMNRRVEHLYDFDSNSFKRSDYFH